Protein AF-A0A956EN79-F1 (afdb_monomer)

Secondary structure (DSSP, 8-state):
-----PPPPP-----------------------------------------------TT--SSEEEEES-EEHHHHGGGTTSEEEEEEEEEEEESS--TTTTGGGTT--EEEEEEEES-TT----GGGTT--EEEEEEEE-

Solvent-accessible surface area (backbone atoms only — not comparable to full-atom values): 9224 Å² total; per-residue (Å²): 139,88,84,88,82,85,88,83,85,90,84,88,84,81,89,83,90,81,80,88,88,86,85,82,87,86,87,89,87,83,88,87,86,89,80,90,79,81,90,78,94,73,82,92,69,83,77,73,75,77,75,77,70,62,79,77,58,76,53,68,60,94,62,75,35,74,45,80,47,74,41,41,59,80,58,38,64,81,33,64,94,44,38,33,29,32,32,56,28,41,40,41,47,66,38,75,47,49,72,75,66,35,49,36,35,34,33,20,29,38,31,39,26,38,38,41,31,54,36,85,55,58,79,64,64,66,36,47,69,34,52,76,45,57,79,35,78,44,83,45,123

Mean predicted aligned error: 17.69 Å

Structure (mmCIF, N/CA/C/O backbone):
data_AF-A0A956EN79-F1
#
_entry.id   AF-A0A956EN79-F1
#
loop_
_atom_site.group_PDB
_atom_site.id
_atom_site.type_symbol
_atom_site.label_atom_id
_atom_site.label_alt_id
_atom_site.label_comp_id
_atom_site.label_asym_id
_atom_site.label_entity_id
_atom_site.label_seq_id
_atom_site.pdbx_PDB_ins_code
_atom_site.Cartn_x
_atom_site.Cartn_y
_atom_site.Cartn_z
_atom_site.occupancy
_atom_site.B_iso_or_equiv
_atom_site.auth_seq_id
_atom_site.auth_comp_id
_atom_site.auth_asym_id
_atom_site.auth_atom_id
_atom_site.pdbx_PDB_model_num
ATOM 1 N N . MET A 1 1 ? -16.344 -35.963 21.270 1.00 49.09 1 MET A N 1
ATOM 2 C CA . MET A 1 1 ? -17.131 -36.437 20.112 1.00 49.09 1 MET A CA 1
ATOM 3 C C . MET A 1 1 ? -16.872 -35.473 18.971 1.00 49.09 1 MET A C 1
ATOM 5 O O . MET A 1 1 ? -17.147 -34.291 19.115 1.00 49.09 1 MET A O 1
ATOM 9 N N . ALA A 1 2 ? -16.197 -35.960 17.934 1.00 49.88 2 ALA A N 1
ATOM 10 C CA . ALA A 1 2 ? -15.753 -35.193 16.778 1.00 49.88 2 ALA A CA 1
ATOM 11 C C . ALA A 1 2 ? -16.899 -35.011 15.774 1.00 49.88 2 ALA A C 1
ATOM 13 O O . ALA A 1 2 ? -17.677 -35.938 15.569 1.00 49.88 2 ALA A O 1
ATOM 14 N N . SER A 1 3 ? -16.959 -33.859 15.107 1.00 63.12 3 SER A N 1
ATOM 15 C CA . SER A 1 3 ? -17.690 -33.723 13.846 1.00 63.12 3 SER A CA 1
ATOM 16 C C . SER A 1 3 ? -16.831 -32.933 12.867 1.00 63.12 3 SER A C 1
ATOM 18 O O . SER A 1 3 ? -16.805 -31.706 12.876 1.00 63.12 3 SER A O 1
ATOM 20 N N . ALA A 1 4 ? -16.087 -33.682 12.058 1.00 56.84 4 ALA A N 1
ATOM 21 C CA . ALA A 1 4 ? -15.346 -33.203 10.905 1.00 56.84 4 ALA A CA 1
ATOM 22 C C . ALA A 1 4 ? -16.305 -32.969 9.727 1.00 56.84 4 ALA A C 1
ATOM 24 O O . ALA A 1 4 ? -17.215 -33.769 9.500 1.00 56.84 4 ALA A O 1
ATOM 25 N N . ARG A 1 5 ? -16.072 -31.914 8.940 1.00 56.28 5 ARG A N 1
ATOM 26 C CA . ARG A 1 5 ? -16.606 -31.796 7.577 1.00 56.28 5 ARG A CA 1
ATOM 27 C C . ARG A 1 5 ? -15.455 -31.537 6.584 1.00 56.28 5 ARG A C 1
ATOM 29 O O . ARG A 1 5 ? -14.579 -30.739 6.908 1.00 56.28 5 ARG A O 1
ATOM 36 N N . PRO A 1 6 ? -15.435 -32.245 5.437 1.00 60.53 6 PRO A N 1
ATOM 37 C CA . PRO A 1 6 ? -14.332 -32.274 4.466 1.00 60.53 6 PRO A CA 1
ATOM 38 C C . PRO A 1 6 ? -14.321 -31.086 3.474 1.00 60.53 6 PRO A C 1
ATOM 40 O O . PRO A 1 6 ? -15.312 -30.357 3.390 1.00 60.53 6 PRO A O 1
ATOM 43 N N . PRO A 1 7 ? -13.218 -30.912 2.709 1.00 56.72 7 PRO A N 1
ATOM 44 C CA . PRO A 1 7 ? -13.029 -29.844 1.722 1.00 56.72 7 PRO A CA 1
ATOM 45 C C . PRO A 1 7 ? -13.752 -30.115 0.390 1.00 56.72 7 PRO A C 1
ATOM 47 O O . PRO A 1 7 ? -13.977 -31.266 0.016 1.00 56.72 7 PRO A O 1
ATOM 50 N N . LEU A 1 8 ? -14.064 -29.045 -0.350 1.00 62.16 8 LEU A N 1
ATOM 51 C CA . LEU A 1 8 ? -14.563 -29.100 -1.730 1.00 62.16 8 LEU A CA 1
ATOM 52 C C . LEU A 1 8 ? -13.436 -28.785 -2.740 1.00 62.16 8 LEU A C 1
ATOM 54 O O . LEU A 1 8 ? -12.619 -27.907 -2.458 1.00 62.16 8 LEU A O 1
ATOM 58 N N . PRO A 1 9 ? -13.384 -29.474 -3.900 1.00 50.06 9 PRO A N 1
ATOM 59 C CA . PRO A 1 9 ? -12.372 -29.276 -4.938 1.00 50.06 9 PRO A CA 1
ATOM 60 C C . PRO A 1 9 ? -12.737 -28.212 -5.994 1.00 50.06 9 PRO A C 1
ATOM 62 O O . PRO A 1 9 ? -13.888 -27.812 -6.154 1.00 50.06 9 PRO A O 1
ATOM 65 N N . ALA A 1 10 ? -11.690 -27.809 -6.718 1.00 52.88 10 ALA A N 1
ATOM 66 C CA . ALA A 1 10 ? -11.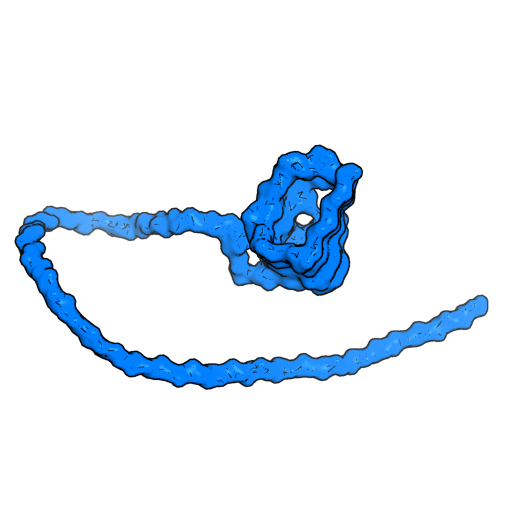583 -26.787 -7.757 1.00 52.88 10 ALA A CA 1
ATOM 67 C C . ALA A 1 10 ? -12.400 -27.025 -9.042 1.00 52.88 10 ALA A C 1
ATOM 69 O O . ALA A 1 10 ? -12.584 -28.164 -9.461 1.00 52.88 10 ALA A O 1
ATOM 70 N N . PHE A 1 11 ? -12.729 -25.934 -9.746 1.00 56.09 11 PHE A N 1
ATOM 71 C CA . PHE A 1 11 ? -12.910 -25.907 -11.201 1.00 56.09 11 PHE A CA 1
ATOM 72 C C . PHE A 1 11 ? -12.313 -24.610 -11.757 1.00 56.09 11 PHE A C 1
ATOM 74 O O . PHE A 1 11 ? -12.669 -23.518 -11.322 1.00 56.09 11 PHE A O 1
ATOM 81 N N . GLY A 1 12 ? -11.362 -24.749 -12.682 1.00 46.88 12 GLY A N 1
ATOM 82 C CA . GLY A 1 12 ? -10.72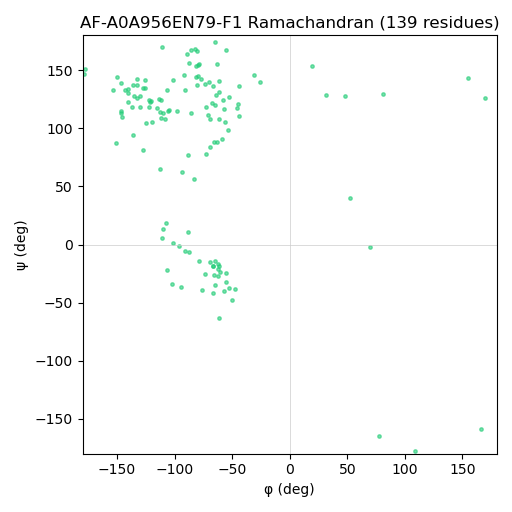3 -23.636 -13.373 1.00 46.88 12 GLY A CA 1
ATOM 83 C C . GLY A 1 12 ? -11.559 -23.083 -14.523 1.00 46.88 12 GLY A C 1
ATOM 84 O O . GLY A 1 12 ? -12.486 -23.731 -15.004 1.00 46.88 12 GLY A O 1
ATOM 85 N N . LEU A 1 13 ? -11.162 -21.909 -15.012 1.00 49.59 13 LEU A N 1
ATOM 86 C CA . LEU A 1 13 ? -11.478 -21.459 -16.360 1.00 49.59 13 LEU A CA 1
ATOM 87 C C . LEU A 1 13 ? -10.296 -20.678 -16.938 1.00 49.59 13 LEU A C 1
ATOM 89 O O . LEU A 1 13 ? -9.652 -19.869 -16.278 1.00 49.59 13 LEU A O 1
ATOM 93 N N . VAL A 1 14 ? -10.000 -21.058 -18.173 1.00 47.97 14 VAL A N 1
ATOM 94 C CA . VAL A 1 14 ? -8.843 -20.737 -19.001 1.00 47.97 14 VAL A CA 1
ATOM 95 C C . VAL A 1 14 ? -9.090 -19.442 -19.785 1.00 47.97 14 VAL A C 1
ATOM 97 O O . VAL A 1 14 ? -10.229 -19.067 -20.048 1.00 47.97 14 VAL A O 1
ATOM 100 N N . LEU A 1 15 ? -7.977 -18.803 -20.154 1.00 45.66 15 LEU A N 1
ATOM 101 C CA . LEU A 1 15 ? -7.788 -17.619 -20.992 1.00 45.66 15 LEU A CA 1
ATOM 102 C C . LEU A 1 15 ? -8.811 -17.400 -22.121 1.00 45.66 15 LEU A C 1
ATOM 104 O O . LEU A 1 15 ? -9.177 -18.320 -22.848 1.00 45.66 15 LEU A O 1
ATOM 108 N N . SER A 1 16 ? -9.095 -16.124 -22.394 1.00 42.75 16 SER A N 1
ATOM 109 C CA . SER A 1 16 ? -9.513 -15.657 -23.720 1.00 42.75 16 SER A CA 1
ATOM 110 C C . SER A 1 16 ? -8.590 -14.529 -24.190 1.00 42.75 16 SER A C 1
ATOM 112 O O . SER A 1 16 ? -8.671 -13.400 -23.718 1.00 42.75 16 SER A O 1
ATOM 114 N N . LEU A 1 17 ? -7.695 -14.873 -25.121 1.00 50.78 17 LEU A N 1
ATOM 115 C CA . LEU A 1 17 ? -6.975 -13.943 -25.992 1.00 50.78 17 LEU A CA 1
ATOM 116 C C . LEU A 1 17 ? -7.962 -13.391 -27.033 1.00 50.78 17 LEU A C 1
ATOM 118 O O . LEU A 1 17 ? -8.484 -14.151 -27.847 1.00 50.78 17 LEU A O 1
ATOM 122 N N . GLY A 1 18 ? -8.185 -12.076 -27.029 1.00 45.19 18 GLY A N 1
ATOM 123 C CA . GLY A 1 18 ? -8.918 -11.352 -28.069 1.00 45.19 18 GLY A CA 1
ATOM 124 C C . GLY A 1 18 ? -7.973 -10.440 -28.846 1.00 45.19 18 GLY A C 1
ATOM 125 O O . GLY A 1 18 ? -7.482 -9.452 -28.314 1.00 45.19 18 GLY A O 1
ATOM 126 N N . SER A 1 19 ? -7.697 -10.822 -30.090 1.00 42.62 19 SER A N 1
ATOM 127 C CA . SER A 1 19 ? -6.770 -10.191 -31.030 1.00 42.62 19 SER A CA 1
ATOM 128 C C . SER A 1 19 ? -7.367 -8.956 -31.725 1.00 42.62 19 SER A C 1
ATOM 130 O O . SER A 1 19 ? -8.549 -8.944 -32.048 1.00 42.62 19 SER A O 1
ATOM 132 N N . ALA A 1 20 ? -6.497 -7.970 -31.965 1.00 50.34 20 ALA A N 1
ATOM 133 C CA . ALA A 1 20 ? -6.447 -6.960 -33.031 1.00 50.34 20 ALA A CA 1
ATOM 134 C C . ALA A 1 20 ? -7.743 -6.411 -33.669 1.00 50.34 20 ALA A C 1
ATOM 136 O O . ALA A 1 20 ? -8.491 -7.126 -34.330 1.00 50.34 20 ALA A O 1
ATOM 137 N N . CYS A 1 21 ? -7.841 -5.075 -33.710 1.00 41.19 21 CYS A N 1
ATOM 138 C CA . CYS A 1 21 ? -8.404 -4.395 -34.874 1.00 41.19 21 CYS A CA 1
ATOM 139 C C . CYS A 1 21 ? -7.550 -3.185 -35.280 1.00 41.19 21 CYS A C 1
ATOM 141 O O . CYS A 1 21 ? -7.180 -2.337 -34.473 1.00 41.19 21 CYS A O 1
ATOM 143 N N . LYS A 1 22 ? -7.211 -3.198 -36.564 1.00 54.34 22 LYS A N 1
ATOM 144 C CA . LYS A 1 22 ? -6.369 -2.301 -37.351 1.00 54.34 22 LYS A CA 1
ATOM 145 C C . LYS A 1 22 ? -7.242 -1.204 -37.971 1.00 54.34 22 LYS A C 1
ATOM 147 O O . LYS A 1 22 ? -8.353 -1.510 -38.389 1.00 54.34 22 LYS A O 1
ATOM 152 N N . ALA A 1 23 ? -6.728 0.019 -38.112 1.00 46.25 23 ALA A N 1
ATOM 153 C CA . ALA A 1 23 ? -7.226 0.988 -39.093 1.00 46.25 23 ALA A CA 1
ATOM 154 C C . ALA A 1 23 ? -6.116 1.975 -39.496 1.00 46.25 23 ALA A C 1
ATOM 156 O O . ALA A 1 23 ? -5.364 2.464 -38.658 1.00 46.25 23 ALA A O 1
ATOM 157 N N . GLU A 1 24 ? -6.003 2.166 -40.807 1.00 41.03 24 GLU A N 1
ATOM 158 C CA . GLU A 1 24 ? -4.939 2.832 -41.563 1.00 41.03 24 GLU A CA 1
ATOM 159 C C . GLU A 1 24 ? -5.116 4.365 -41.671 1.00 41.03 24 GLU A C 1
ATOM 161 O O . GLU A 1 24 ? -6.168 4.911 -41.351 1.00 41.03 24 GLU A O 1
ATOM 166 N N . ALA A 1 25 ? -4.039 5.029 -42.116 1.00 53.91 25 ALA A N 1
ATOM 167 C CA . ALA A 1 25 ? -3.828 6.479 -42.273 1.00 53.91 25 ALA A CA 1
ATOM 168 C C . ALA A 1 25 ? -4.740 7.172 -43.320 1.00 53.91 25 ALA A C 1
ATOM 170 O O . ALA A 1 25 ? -5.448 6.481 -44.056 1.00 53.91 25 ALA A O 1
ATOM 171 N N . PRO A 1 26 ? -4.693 8.525 -43.451 1.00 55.47 26 PRO A N 1
ATOM 172 C CA . PRO A 1 26 ? -3.879 9.104 -44.545 1.00 55.47 26 PRO A CA 1
ATOM 173 C C . PRO A 1 26 ? -3.239 10.518 -44.333 1.00 55.47 26 PRO A C 1
ATOM 175 O O . PRO A 1 26 ? -3.825 11.400 -43.720 1.00 55.47 26 PRO A O 1
ATOM 178 N N . ILE A 1 27 ? -2.019 10.655 -44.892 1.00 55.91 27 ILE A N 1
ATOM 179 C CA . ILE A 1 27 ? -1.265 11.738 -45.605 1.00 55.91 27 ILE A CA 1
ATOM 180 C C . ILE A 1 27 ? -1.564 13.266 -45.562 1.00 55.91 27 ILE A C 1
ATOM 182 O O . ILE A 1 27 ? -2.703 13.712 -45.540 1.00 55.91 27 ILE A O 1
ATOM 186 N N . ASP A 1 28 ? -0.441 13.986 -45.806 1.00 41.94 28 ASP A N 1
ATOM 187 C CA . ASP A 1 28 ? -0.209 15.319 -46.430 1.00 41.94 28 ASP A CA 1
ATOM 188 C C . ASP A 1 28 ? -0.420 16.575 -45.563 1.00 41.94 28 ASP A C 1
ATOM 190 O O . ASP A 1 28 ? -1.454 16.745 -44.939 1.00 41.94 28 ASP A O 1
ATOM 194 N N . GLY A 1 29 ? 0.475 17.563 -45.458 1.00 43.53 29 GLY A N 1
ATOM 195 C CA . GLY A 1 29 ? 1.713 17.924 -46.153 1.00 43.53 29 GLY A CA 1
ATOM 196 C C . GLY A 1 29 ? 1.901 19.448 -45.982 1.00 43.53 29 GLY A C 1
ATOM 197 O O . GLY A 1 29 ? 0.906 20.164 -45.942 1.00 43.53 29 GLY A O 1
ATOM 198 N N . SER A 1 30 ? 3.131 19.957 -45.812 1.00 54.84 30 SER A N 1
ATOM 199 C CA . SER A 1 30 ? 3.608 21.247 -46.371 1.00 54.84 30 SER A CA 1
ATOM 200 C C . SER A 1 30 ? 4.970 21.662 -45.784 1.00 54.84 30 SER A C 1
ATOM 202 O O . SER A 1 30 ? 5.145 21.768 -44.573 1.00 54.84 30 SER A O 1
ATOM 204 N N . ALA A 1 31 ? 5.913 21.921 -46.695 1.00 53.19 31 ALA A N 1
ATOM 205 C CA . ALA A 1 31 ? 7.266 22.467 -46.527 1.00 53.19 31 ALA A CA 1
ATOM 206 C C . ALA A 1 31 ? 7.277 23.827 -45.780 1.00 53.19 31 ALA A C 1
ATOM 208 O O . ALA A 1 31 ? 6.239 24.468 -45.656 1.00 53.19 31 ALA A O 1
ATOM 209 N N . THR A 1 32 ? 8.374 24.415 -45.285 1.00 49.16 32 THR A N 1
ATOM 210 C CA . THR A 1 32 ? 9.713 24.729 -45.851 1.00 49.16 32 THR A CA 1
ATOM 211 C C . THR A 1 32 ? 10.476 25.387 -44.665 1.00 49.16 32 THR A C 1
ATOM 213 O O . THR A 1 32 ? 9.830 26.026 -43.844 1.00 49.16 32 THR A O 1
ATOM 216 N N . ALA A 1 33 ? 11.786 25.288 -44.425 1.00 47.84 33 ALA A N 1
ATOM 217 C CA . ALA A 1 33 ? 12.861 25.834 -45.243 1.00 47.84 33 ALA A CA 1
ATOM 218 C C . ALA A 1 33 ? 14.252 25.470 -44.684 1.00 47.84 33 ALA A C 1
ATOM 220 O O . ALA A 1 33 ? 14.456 25.304 -43.484 1.00 47.84 33 ALA A O 1
ATOM 221 N N . THR A 1 34 ? 15.192 25.391 -45.619 1.00 50.47 34 THR A N 1
ATOM 222 C CA . THR A 1 34 ? 16.625 25.123 -45.502 1.00 50.47 34 THR A CA 1
ATOM 223 C C . THR A 1 34 ? 17.403 26.266 -44.848 1.00 50.47 34 THR A C 1
ATOM 225 O O . THR A 1 34 ? 17.269 27.410 -45.275 1.00 50.47 34 THR A O 1
ATOM 228 N N . THR A 1 35 ? 18.364 25.935 -43.986 1.00 56.88 35 THR A N 1
ATOM 229 C CA . THR A 1 35 ? 19.645 26.659 -43.931 1.00 56.88 35 THR A CA 1
ATOM 230 C C . THR A 1 35 ? 20.765 25.698 -43.550 1.00 56.88 35 THR A C 1
ATOM 232 O O . THR A 1 35 ? 20.812 25.155 -42.451 1.00 56.88 35 THR A O 1
ATOM 235 N N . SER A 1 36 ? 21.665 25.464 -44.503 1.00 60.12 36 SER A N 1
ATOM 236 C CA . SER A 1 36 ? 22.929 24.761 -44.306 1.00 60.12 36 SER A CA 1
ATOM 237 C C . SER A 1 36 ? 23.912 25.653 -43.546 1.00 60.12 36 SER A C 1
ATOM 239 O O . SER A 1 36 ? 24.045 26.833 -43.867 1.00 60.12 36 SER A O 1
ATOM 241 N N . GLY A 1 37 ? 24.643 25.079 -42.592 1.00 47.50 37 GLY A N 1
ATOM 242 C CA . GLY A 1 37 ? 25.701 25.766 -41.855 1.00 47.50 37 GLY A CA 1
ATOM 243 C C . GLY A 1 37 ? 26.793 24.807 -41.387 1.00 47.50 37 GLY A C 1
ATOM 244 O O . GLY A 1 37 ? 26.713 24.297 -40.283 1.00 47.50 37 GLY A O 1
ATOM 245 N N . ALA A 1 38 ? 27.768 24.593 -42.275 1.00 48.69 38 ALA A N 1
ATOM 246 C CA . ALA A 1 38 ? 29.192 24.292 -42.070 1.00 48.69 38 ALA A CA 1
ATOM 247 C C . ALA A 1 38 ? 29.666 23.198 -41.080 1.00 48.69 38 ALA A C 1
ATOM 249 O O . ALA A 1 38 ? 29.416 23.213 -39.881 1.00 48.69 38 ALA A O 1
ATOM 250 N N . SER A 1 39 ? 30.505 22.317 -41.631 1.00 46.75 39 SER A N 1
ATOM 251 C CA . SER A 1 39 ? 31.330 21.299 -40.979 1.00 46.75 39 SER A CA 1
ATOM 252 C C . SER A 1 39 ? 32.360 21.870 -40.000 1.00 46.75 39 SER A C 1
ATOM 254 O O . SER A 1 39 ? 33.094 22.791 -40.352 1.00 46.75 39 SER A O 1
ATOM 256 N N . THR A 1 40 ? 32.561 21.190 -38.870 1.00 42.75 40 THR A N 1
ATOM 257 C CA . THR A 1 40 ? 33.879 21.100 -38.223 1.00 42.75 40 THR A CA 1
ATOM 258 C C . THR A 1 40 ? 34.131 19.674 -37.754 1.00 42.75 40 THR A C 1
ATOM 260 O O . THR A 1 40 ? 33.398 19.132 -36.931 1.00 42.75 40 THR A O 1
ATOM 263 N N . THR A 1 41 ? 35.181 19.086 -38.319 1.00 52.38 41 THR A N 1
ATOM 264 C CA . THR A 1 41 ? 35.839 17.849 -37.907 1.00 52.38 41 THR A CA 1
ATOM 265 C C . THR A 1 41 ? 36.216 17.912 -36.429 1.00 52.38 41 THR A C 1
ATOM 267 O O . THR A 1 41 ? 36.902 18.840 -36.007 1.00 52.38 41 THR A O 1
ATOM 270 N N . GLY A 1 42 ? 35.790 16.912 -35.665 1.00 49.44 42 GLY A N 1
ATOM 271 C CA . GLY A 1 42 ? 36.205 16.683 -34.289 1.00 49.44 42 GLY A CA 1
ATOM 272 C C . GLY A 1 42 ? 36.245 15.184 -34.043 1.00 49.44 42 GLY A C 1
ATOM 273 O O . GLY A 1 42 ? 35.215 14.522 -34.089 1.00 49.44 42 GLY A O 1
ATOM 274 N N . GLU A 1 43 ? 37.468 14.692 -33.899 1.00 45.59 43 GLU A N 1
ATOM 275 C CA . GLU A 1 43 ? 37.910 13.349 -33.539 1.00 45.59 43 GLU A CA 1
ATOM 276 C C . GLU A 1 43 ? 36.944 12.500 -32.705 1.00 45.59 43 GLU A C 1
ATOM 278 O O . GLU A 1 43 ? 36.334 12.946 -31.735 1.00 45.59 43 GLU A O 1
ATOM 283 N N . GLY A 1 44 ? 36.894 11.216 -33.064 1.00 52.41 44 GLY A N 1
ATOM 284 C CA . GLY A 1 44 ? 36.270 10.190 -32.255 1.00 52.41 44 GLY A CA 1
ATOM 285 C C . GLY A 1 44 ? 36.953 10.055 -30.897 1.00 52.41 44 GLY A C 1
ATOM 286 O O . GLY A 1 44 ? 38.165 9.902 -30.784 1.00 52.41 44 GLY A O 1
ATOM 287 N N . THR A 1 45 ? 36.140 10.036 -29.855 1.00 43.72 45 THR A N 1
ATOM 288 C CA . THR A 1 45 ? 36.397 9.248 -28.657 1.00 43.72 45 THR A CA 1
ATOM 289 C C . THR A 1 45 ? 35.050 8.688 -28.248 1.00 43.72 45 THR A C 1
ATOM 291 O O . THR A 1 45 ? 34.036 9.385 -28.269 1.00 43.72 45 THR A O 1
ATOM 294 N N . GLU A 1 46 ? 35.049 7.386 -28.010 1.00 51.47 46 GLU A N 1
ATOM 295 C CA . GLU A 1 46 ? 33.886 6.547 -27.795 1.00 51.47 46 GLU A CA 1
ATOM 296 C C . GLU A 1 46 ? 32.894 7.212 -26.841 1.00 51.47 46 GLU A C 1
ATOM 298 O O . GLU A 1 46 ? 33.206 7.560 -25.700 1.00 51.47 46 GLU A O 1
ATOM 303 N N . THR A 1 47 ? 31.681 7.408 -27.354 1.00 44.28 47 THR A N 1
ATOM 304 C CA . THR A 1 47 ? 30.510 7.818 -26.598 1.00 44.28 47 THR A CA 1
ATOM 305 C C . THR A 1 47 ? 30.263 6.772 -25.517 1.00 44.28 47 THR A C 1
ATOM 307 O O . THR A 1 47 ? 29.557 5.789 -25.727 1.00 44.28 47 THR A O 1
ATOM 310 N N . SER A 1 48 ? 30.849 6.981 -24.338 1.00 49.47 48 SER A N 1
ATOM 311 C CA . SER A 1 48 ? 30.289 6.448 -23.103 1.00 49.47 48 SER A CA 1
ATOM 312 C C . SER A 1 48 ? 28.876 6.993 -23.037 1.00 49.47 48 SER A C 1
ATOM 314 O O . SER A 1 48 ? 28.682 8.198 -22.862 1.00 49.47 48 SER A O 1
ATOM 316 N N . GLY A 1 49 ? 27.919 6.106 -23.321 1.00 47.69 49 GLY A N 1
ATOM 317 C CA . GLY A 1 49 ? 26.507 6.415 -23.412 1.00 47.69 49 GLY A CA 1
ATOM 318 C C . GLY A 1 49 ? 26.120 7.304 -22.249 1.00 47.69 49 GLY A C 1
ATOM 319 O O . GLY A 1 49 ? 26.127 6.883 -21.094 1.00 47.69 49 GLY A O 1
ATOM 320 N N . THR A 1 50 ? 25.816 8.556 -22.568 1.00 43.53 50 THR A N 1
ATOM 321 C CA . THR A 1 50 ? 25.107 9.452 -21.676 1.00 43.53 50 THR A CA 1
ATOM 322 C C . THR A 1 50 ? 23.737 8.814 -21.546 1.00 43.53 50 THR A C 1
ATOM 324 O O . THR A 1 50 ? 22.849 9.047 -22.366 1.00 43.53 50 THR A O 1
ATOM 327 N N . GLY A 1 51 ? 23.604 7.900 -20.581 1.00 52.19 51 GLY A N 1
ATOM 328 C CA . GLY A 1 51 ? 22.315 7.451 -20.104 1.00 52.19 51 GLY A CA 1
ATOM 329 C C . GLY A 1 51 ? 21.590 8.725 -19.739 1.00 52.19 51 GLY A C 1
ATOM 330 O O . GLY A 1 51 ? 21.876 9.344 -18.718 1.00 52.19 51 GLY A O 1
ATOM 331 N N . THR A 1 52 ? 20.742 9.179 -20.656 1.00 47.19 52 THR A N 1
ATOM 332 C CA . THR A 1 52 ? 19.806 10.259 -20.424 1.00 47.19 52 THR A CA 1
ATOM 333 C C . THR A 1 52 ? 18.840 9.623 -19.455 1.00 47.19 52 THR A C 1
ATOM 335 O O . THR A 1 52 ? 17.892 8.954 -19.858 1.00 47.19 52 THR A O 1
ATOM 338 N N . GLY A 1 53 ? 19.215 9.661 -18.177 1.00 47.09 53 GLY A N 1
ATOM 339 C CA . GLY A 1 53 ? 18.400 9.201 -17.081 1.00 47.09 53 GLY A CA 1
ATOM 340 C C . GLY A 1 53 ? 17.199 10.112 -17.094 1.00 47.09 53 GLY A C 1
ATOM 341 O O . GLY A 1 53 ? 17.218 11.172 -16.473 1.00 47.09 53 GLY A O 1
ATOM 342 N N . ALA A 1 54 ? 16.186 9.726 -17.870 1.00 49.97 54 ALA A N 1
ATOM 343 C CA . ALA A 1 54 ? 14.840 10.192 -17.646 1.00 49.97 54 ALA A CA 1
ATOM 344 C C . ALA A 1 54 ? 14.616 10.099 -16.132 1.00 49.97 54 ALA A C 1
ATOM 346 O O . ALA A 1 54 ? 15.075 9.112 -15.536 1.00 49.97 54 ALA A O 1
ATOM 347 N N . PRO A 1 55 ? 14.013 11.121 -15.499 1.00 49.62 55 PRO A N 1
ATOM 348 C CA . PRO A 1 55 ? 13.684 11.036 -14.085 1.00 49.62 55 PRO A CA 1
ATOM 349 C C . PRO A 1 55 ? 13.034 9.673 -13.869 1.00 49.62 55 PRO A C 1
ATOM 351 O O . PRO A 1 55 ? 12.057 9.354 -14.548 1.00 49.62 55 PRO A O 1
ATOM 354 N N . MET A 1 56 ? 13.665 8.822 -13.051 1.00 57.34 56 MET A N 1
ATOM 355 C CA . MET A 1 56 ? 13.101 7.514 -12.763 1.00 57.34 56 MET A CA 1
ATOM 356 C C . MET A 1 56 ? 11.770 7.796 -12.094 1.00 57.34 56 MET A C 1
ATOM 358 O O . MET A 1 56 ? 11.740 8.319 -10.982 1.00 57.34 56 MET A O 1
ATOM 362 N N . ASP A 1 57 ? 10.693 7.543 -12.827 1.00 67.00 57 ASP A N 1
ATOM 363 C CA . ASP A 1 57 ? 9.349 7.680 -12.310 1.00 67.00 57 ASP A CA 1
ATOM 364 C C . ASP A 1 57 ? 9.257 6.772 -11.072 1.00 67.00 57 ASP A C 1
ATOM 366 O O . ASP A 1 57 ? 9.455 5.558 -11.203 1.00 67.00 57 ASP A O 1
ATOM 370 N N . PRO A 1 58 ? 9.035 7.326 -9.863 1.00 71.00 58 PRO A N 1
ATOM 371 C CA . PRO A 1 58 ? 8.976 6.529 -8.640 1.00 71.00 58 PRO A CA 1
ATOM 372 C C . PRO A 1 58 ? 7.827 5.512 -8.673 1.00 71.00 58 PRO A C 1
ATOM 374 O O . PRO A 1 58 ? 7.849 4.539 -7.918 1.00 71.00 58 PRO A O 1
ATOM 377 N N . CYS A 1 59 ? 6.865 5.700 -9.581 1.00 82.12 59 CYS A N 1
ATOM 378 C CA . CYS A 1 59 ? 5.720 4.828 -9.794 1.00 82.12 59 CYS A CA 1
ATOM 379 C C . CYS A 1 59 ? 5.984 3.735 -10.841 1.00 82.12 59 CYS A C 1
ATOM 381 O O . CYS A 1 59 ? 5.148 2.847 -11.033 1.00 82.12 59 CYS A O 1
ATOM 383 N N . ALA A 1 60 ? 7.141 3.757 -11.517 1.00 82.38 60 ALA A N 1
ATOM 384 C CA . ALA A 1 60 ? 7.502 2.736 -12.489 1.00 82.38 60 ALA A CA 1
ATOM 385 C C . ALA A 1 60 ? 7.729 1.376 -11.814 1.00 82.38 60 ALA A C 1
ATOM 387 O O . ALA A 1 60 ? 8.371 1.230 -10.767 1.00 82.38 60 ALA A O 1
ATOM 388 N N . CYS A 1 61 ? 7.193 0.342 -12.448 1.00 83.31 61 CYS A N 1
ATOM 389 C CA . CYS A 1 61 ? 7.039 -0.958 -11.830 1.00 83.31 61 CYS A CA 1
ATOM 390 C C . CYS A 1 61 ? 7.209 -2.045 -12.897 1.00 83.31 61 CYS A C 1
ATOM 392 O O . CYS A 1 61 ? 6.440 -2.092 -13.852 1.00 83.31 61 CYS A O 1
ATOM 394 N N . ALA A 1 62 ? 8.265 -2.861 -12.775 1.00 83.88 62 ALA A N 1
ATOM 395 C CA . ALA A 1 62 ? 8.611 -3.870 -13.782 1.00 83.88 62 ALA A CA 1
ATOM 396 C C . ALA A 1 62 ? 7.687 -5.097 -13.720 1.00 83.88 62 ALA A C 1
ATOM 398 O O . ALA A 1 62 ? 7.271 -5.595 -14.760 1.00 83.88 62 ALA A O 1
ATOM 399 N N . ASP A 1 63 ? 7.319 -5.520 -12.507 1.00 89.19 63 ASP A N 1
ATOM 400 C CA . ASP A 1 63 ? 6.492 -6.702 -12.247 1.00 89.19 63 ASP A CA 1
ATOM 401 C C . ASP A 1 63 ? 5.297 -6.330 -11.352 1.00 89.19 63 ASP A C 1
ATOM 403 O O . ASP A 1 63 ? 5.368 -6.493 -10.131 1.00 89.19 63 ASP A O 1
ATOM 407 N N . PRO A 1 64 ? 4.215 -5.768 -11.924 1.00 91.44 64 PRO A N 1
ATOM 408 C CA . PRO A 1 64 ? 3.078 -5.277 -11.153 1.00 91.44 64 PRO A CA 1
ATOM 409 C C . PRO A 1 64 ? 2.364 -6.405 -10.403 1.00 91.44 64 PRO A C 1
ATOM 411 O O . PRO A 1 64 ? 1.961 -7.411 -10.988 1.00 91.44 64 PRO A O 1
ATOM 414 N N . VAL A 1 65 ? 2.160 -6.197 -9.104 1.00 94.81 65 VAL A N 1
ATOM 415 C CA . VAL A 1 65 ? 1.428 -7.095 -8.210 1.00 94.81 65 VAL A CA 1
ATOM 416 C C . VAL A 1 65 ? 0.076 -6.482 -7.868 1.00 94.81 65 VAL A C 1
ATOM 418 O O . VAL A 1 65 ? -0.015 -5.308 -7.501 1.00 94.81 65 VAL A O 1
ATOM 421 N N . VAL A 1 66 ? -0.965 -7.308 -7.965 1.00 95.38 66 VAL A N 1
ATOM 422 C CA . VAL A 1 66 ? -2.328 -6.984 -7.538 1.00 95.38 66 VAL A CA 1
ATOM 423 C C . VAL A 1 66 ? -2.665 -7.845 -6.330 1.00 95.38 66 VAL A C 1
ATOM 425 O O . VAL A 1 66 ? -2.577 -9.074 -6.397 1.00 95.38 66 VAL A O 1
ATOM 428 N N . HIS A 1 67 ? -3.047 -7.207 -5.229 1.00 95.69 67 HIS A N 1
ATOM 429 C CA . HIS A 1 67 ? -3.616 -7.902 -4.083 1.00 95.69 67 HIS A CA 1
ATOM 430 C C . HIS A 1 67 ? -5.137 -7.953 -4.212 1.00 95.69 67 HIS A C 1
ATOM 432 O O . HIS A 1 67 ? -5.757 -6.932 -4.484 1.00 95.69 67 HIS A O 1
ATOM 438 N N . VAL A 1 68 ? -5.731 -9.124 -3.985 1.00 95.56 68 VAL A N 1
ATOM 439 C CA . VAL A 1 68 ? -7.187 -9.297 -3.934 1.00 95.56 68 VAL A CA 1
ATOM 440 C C . VAL A 1 68 ? -7.575 -9.664 -2.509 1.00 95.56 68 VAL A C 1
ATOM 442 O O . VAL A 1 68 ? -7.076 -10.657 -1.972 1.00 95.56 68 VAL A O 1
ATOM 445 N N . GLY A 1 69 ? -8.489 -8.890 -1.931 1.00 94.50 69 GLY A N 1
ATOM 446 C CA . GLY A 1 69 ? -8.924 -9.029 -0.546 1.00 94.50 69 GLY A CA 1
ATOM 447 C C . GLY A 1 69 ? -8.439 -7.900 0.361 1.00 94.50 69 GLY A C 1
ATOM 448 O O . GLY A 1 69 ? -7.825 -6.926 -0.074 1.00 94.50 69 GLY A O 1
ATOM 449 N N . ASP A 1 70 ? -8.785 -8.026 1.638 1.00 94.69 70 ASP A N 1
ATOM 450 C CA . ASP A 1 70 ? -8.498 -7.007 2.641 1.00 94.69 70 ASP A CA 1
ATOM 451 C C . ASP A 1 70 ? -7.054 -7.117 3.133 1.00 94.69 70 ASP A C 1
ATOM 453 O O . ASP A 1 70 ? -6.558 -8.210 3.422 1.00 94.69 70 ASP A O 1
ATOM 457 N N . LEU A 1 71 ? -6.404 -5.963 3.267 1.00 93.81 71 LEU A N 1
ATOM 458 C CA . LEU A 1 71 ? -5.008 -5.841 3.651 1.00 93.81 71 LEU A CA 1
ATOM 459 C C . LEU A 1 71 ? -4.851 -4.841 4.796 1.00 93.81 71 LEU A C 1
ATOM 461 O O . LEU A 1 71 ? -5.308 -3.700 4.728 1.00 93.81 71 LEU A O 1
ATOM 465 N N . ASP A 1 72 ? -4.175 -5.264 5.854 1.00 92.38 72 ASP A N 1
ATOM 466 C CA . ASP A 1 72 ? -3.820 -4.439 7.001 1.00 92.38 72 ASP A CA 1
ATOM 467 C C . ASP A 1 72 ? -2.303 -4.183 7.059 1.00 92.38 72 ASP A C 1
ATOM 469 O O . ASP A 1 72 ? -1.514 -4.773 6.319 1.00 92.38 72 ASP A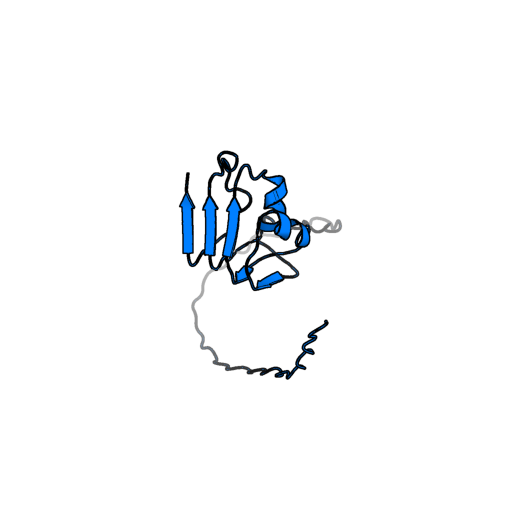 O 1
ATOM 473 N N . LEU A 1 73 ? -1.879 -3.278 7.947 1.00 88.06 73 LEU A N 1
ATOM 474 C CA . LEU A 1 73 ? -0.463 -2.928 8.138 1.00 88.06 73 LEU A CA 1
ATOM 475 C C . LEU A 1 73 ? 0.462 -4.151 8.335 1.00 88.06 73 LEU A C 1
ATOM 477 O O . LEU A 1 73 ? 1.489 -4.217 7.662 1.00 88.06 73 LEU A O 1
ATOM 481 N N . PRO A 1 74 ? 0.142 -5.134 9.202 1.00 89.12 74 PRO A N 1
ATOM 482 C CA . PRO A 1 74 ? 0.910 -6.376 9.302 1.00 89.12 74 PRO A CA 1
ATOM 483 C C . PRO A 1 74 ? 1.001 -7.151 7.982 1.00 89.12 74 PRO A C 1
ATOM 485 O O . PRO A 1 74 ? 2.063 -7.687 7.660 1.00 89.12 74 PRO A O 1
ATOM 488 N N . GLY A 1 75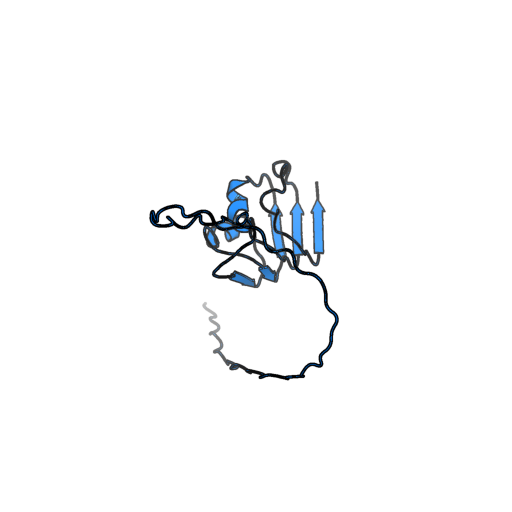 ? -0.089 -7.198 7.213 1.00 90.19 75 GLY A N 1
ATOM 489 C CA . GLY A 1 75 ? -0.140 -7.863 5.915 1.00 90.19 75 GLY A CA 1
ATOM 490 C C . GLY A 1 75 ? 0.745 -7.216 4.847 1.00 90.19 75 GLY A C 1
ATOM 491 O O . GLY A 1 75 ? 1.224 -7.918 3.955 1.00 90.19 75 GLY A O 1
ATOM 492 N N . LEU A 1 76 ? 1.040 -5.915 4.952 1.00 89.94 76 LEU A N 1
ATOM 493 C CA . LEU A 1 76 ? 1.924 -5.218 4.005 1.00 89.94 76 LEU A CA 1
ATOM 494 C C . LEU A 1 76 ? 3.352 -5.765 3.996 1.00 89.94 76 LEU A C 1
ATOM 496 O O . LEU A 1 76 ? 4.002 -5.725 2.954 1.00 89.94 76 LEU A O 1
ATOM 500 N N . ALA A 1 77 ? 3.822 -6.343 5.104 1.00 89.94 77 ALA A N 1
ATOM 501 C CA . ALA A 1 77 ? 5.156 -6.937 5.180 1.00 89.94 77 ALA A CA 1
ATOM 502 C C . ALA A 1 77 ? 5.361 -8.087 4.172 1.00 89.94 77 ALA A C 1
ATOM 504 O O . ALA A 1 77 ? 6.492 -8.367 3.780 1.00 89.94 77 ALA A O 1
ATOM 505 N N . ALA A 1 78 ? 4.281 -8.732 3.711 1.00 91.81 78 ALA A N 1
ATOM 506 C CA . ALA A 1 78 ? 4.347 -9.753 2.663 1.00 91.81 78 ALA A CA 1
ATOM 507 C C . ALA A 1 78 ? 4.698 -9.183 1.273 1.00 91.81 78 ALA A C 1
ATOM 509 O O . ALA A 1 78 ? 5.058 -9.944 0.376 1.00 91.81 78 ALA A O 1
ATOM 510 N N . TYR A 1 79 ? 4.603 -7.862 1.103 1.00 92.12 79 TYR A N 1
ATOM 511 C CA . TYR A 1 79 ? 4.863 -7.134 -0.140 1.00 92.12 79 TYR A CA 1
ATOM 512 C C . TYR A 1 79 ? 6.142 -6.290 -0.067 1.00 92.12 79 TYR A C 1
ATOM 514 O O . TYR A 1 79 ? 6.376 -5.445 -0.929 1.00 92.12 79 TYR A O 1
ATOM 522 N N . GLU A 1 80 ? 6.993 -6.509 0.937 1.00 90.31 80 GLU A N 1
ATOM 523 C CA . GLU A 1 80 ? 8.306 -5.865 1.015 1.00 90.31 80 GLU A CA 1
ATOM 524 C C . GLU A 1 80 ? 9.153 -6.183 -0.224 1.00 90.31 80 GLU A C 1
ATOM 526 O O . GLU A 1 80 ? 9.351 -7.342 -0.593 1.00 90.31 80 GLU A O 1
ATOM 531 N N . GLY A 1 81 ? 9.623 -5.132 -0.901 1.00 86.25 81 GLY A N 1
ATOM 532 C CA . GLY A 1 81 ? 10.328 -5.236 -2.183 1.00 86.25 81 GLY A CA 1
ATOM 533 C C . GLY A 1 81 ? 9.454 -5.653 -3.374 1.00 86.25 81 GLY A C 1
ATOM 534 O O . GLY A 1 81 ? 9.955 -5.697 -4.500 1.00 86.25 81 GLY A O 1
ATOM 535 N N . ALA A 1 82 ? 8.165 -5.927 -3.161 1.00 90.25 82 ALA A N 1
ATOM 536 C CA . ALA A 1 82 ? 7.226 -6.192 -4.234 1.00 90.25 82 ALA A CA 1
ATOM 537 C C . ALA A 1 82 ? 6.761 -4.886 -4.884 1.00 90.25 82 ALA A C 1
ATOM 539 O O . ALA A 1 82 ? 6.726 -3.808 -4.294 1.00 90.25 82 ALA A O 1
ATOM 540 N N . CYS A 1 83 ? 6.363 -5.009 -6.138 1.00 92.38 83 CYS A N 1
ATOM 541 C CA . CYS A 1 83 ? 5.841 -3.924 -6.944 1.00 92.38 83 CYS A CA 1
ATOM 542 C C . CYS A 1 83 ? 4.304 -3.923 -6.833 1.00 92.38 83 CYS A C 1
ATOM 544 O O . CYS A 1 83 ? 3.583 -4.174 -7.794 1.00 92.38 83 CYS A O 1
ATOM 546 N N . LEU A 1 84 ? 3.798 -3.717 -5.610 1.00 93.62 84 LEU A N 1
ATOM 547 C CA . LEU A 1 84 ? 2.362 -3.666 -5.323 1.00 93.62 84 LEU A CA 1
ATOM 548 C C . LEU A 1 84 ? 1.760 -2.397 -5.934 1.00 93.62 84 LEU A C 1
ATOM 550 O O . LEU A 1 84 ? 2.013 -1.292 -5.459 1.00 93.62 84 LEU A O 1
ATOM 554 N N . VAL A 1 85 ? 0.977 -2.566 -6.998 1.00 94.50 85 VAL A N 1
ATOM 555 C CA . VAL A 1 85 ? 0.387 -1.449 -7.756 1.00 94.50 85 VAL A CA 1
ATOM 556 C C . VAL A 1 85 ? -1.106 -1.291 -7.514 1.00 94.50 85 VAL A C 1
ATOM 558 O O . VAL A 1 85 ? -1.645 -0.205 -7.724 1.00 94.50 85 VAL A O 1
ATOM 561 N N . GLU A 1 86 ? -1.781 -2.350 -7.071 1.00 94.94 86 GLU A N 1
ATOM 562 C CA . GLU A 1 86 ? -3.228 -2.351 -6.895 1.00 94.94 86 GLU A CA 1
ATOM 563 C C . GLU A 1 86 ? -3.654 -3.231 -5.720 1.00 94.94 86 GLU A C 1
ATOM 565 O O . GLU A 1 86 ? -3.136 -4.334 -5.531 1.00 94.94 86 GLU A O 1
ATOM 570 N N . ILE A 1 87 ? -4.618 -2.735 -4.945 1.00 95.88 87 ILE A N 1
ATOM 571 C CA . ILE A 1 87 ? -5.324 -3.491 -3.908 1.00 95.88 87 ILE A CA 1
ATOM 572 C C . ILE A 1 87 ? -6.809 -3.497 -4.270 1.00 95.88 87 ILE A C 1
ATOM 574 O O . ILE A 1 87 ? -7.494 -2.486 -4.106 1.00 95.88 87 ILE A O 1
ATOM 578 N N . ASP A 1 88 ? -7.304 -4.635 -4.746 1.00 94.75 88 ASP A N 1
ATOM 579 C CA . ASP A 1 88 ? -8.724 -4.902 -4.982 1.00 94.75 88 ASP A CA 1
ATOM 580 C C . ASP A 1 88 ? -9.365 -5.457 -3.700 1.00 94.75 88 ASP A C 1
ATOM 582 O O . ASP A 1 88 ? -9.544 -6.662 -3.504 1.00 94.75 88 ASP A O 1
ATOM 586 N N . GLY A 1 89 ? -9.615 -4.543 -2.766 1.00 93.00 89 GLY A N 1
ATOM 587 C CA . GLY A 1 89 ? -10.153 -4.824 -1.440 1.00 93.00 89 GLY A CA 1
ATOM 588 C C . GLY A 1 89 ? -9.991 -3.626 -0.512 1.00 93.00 89 GLY A C 1
ATOM 589 O O . GLY A 1 89 ? -9.857 -2.488 -0.981 1.00 93.00 89 GLY A O 1
ATOM 590 N N . ILE A 1 90 ? -10.032 -3.861 0.801 1.00 94.06 90 ILE A N 1
ATOM 591 C CA . ILE A 1 90 ? -9.892 -2.801 1.806 1.00 94.06 90 ILE A CA 1
ATOM 592 C C . ILE A 1 90 ? -8.454 -2.749 2.329 1.00 94.06 90 ILE A C 1
ATOM 594 O O . ILE A 1 90 ? -8.011 -3.656 3.025 1.00 94.06 90 ILE A O 1
ATOM 598 N N . LEU A 1 91 ? -7.747 -1.650 2.066 1.00 92.69 91 LEU A N 1
ATOM 599 C CA . LEU A 1 91 ? -6.500 -1.292 2.735 1.00 92.69 91 LEU A CA 1
ATOM 600 C C . LEU A 1 91 ? -6.809 -0.532 4.031 1.00 92.69 91 LEU A C 1
ATOM 602 O O . LEU A 1 91 ? -7.293 0.601 3.992 1.00 92.69 91 LEU A O 1
ATOM 606 N N . THR A 1 92 ? -6.500 -1.141 5.175 1.00 92.62 92 THR A N 1
ATOM 607 C CA . THR A 1 92 ? -6.703 -0.546 6.503 1.00 92.62 92 THR A CA 1
ATOM 608 C C . THR A 1 92 ? -5.379 -0.097 7.121 1.00 92.62 92 THR A C 1
ATOM 610 O O . THR A 1 92 ? -4.537 -0.915 7.497 1.00 92.62 92 THR A O 1
ATOM 613 N N . ILE A 1 93 ? -5.226 1.213 7.307 1.00 89.06 93 ILE A N 1
ATOM 614 C CA . ILE A 1 93 ? -4.111 1.852 8.010 1.00 89.06 93 ILE A CA 1
ATOM 615 C C . ILE A 1 93 ? -4.649 2.376 9.346 1.00 89.06 93 ILE A C 1
ATOM 617 O O . ILE A 1 93 ? -5.434 3.323 9.389 1.00 89.06 93 ILE A O 1
ATOM 621 N N . LYS A 1 94 ? -4.259 1.723 10.446 1.00 86.38 94 LYS A N 1
ATOM 622 C CA . LYS A 1 94 ? -4.704 2.053 11.808 1.00 86.38 94 LYS A CA 1
ATOM 623 C C . LYS A 1 94 ? -3.532 2.283 12.750 1.00 86.38 94 LYS A C 1
ATOM 625 O O . LYS A 1 94 ? -2.560 1.531 12.719 1.00 86.38 94 LYS A O 1
ATOM 630 N N . GLY A 1 95 ? -3.664 3.264 13.641 1.00 81.25 95 GLY A N 1
ATOM 631 C CA . GLY A 1 95 ? -2.661 3.551 14.667 1.00 81.25 95 GLY A CA 1
ATOM 632 C C . GLY A 1 95 ? -1.441 4.3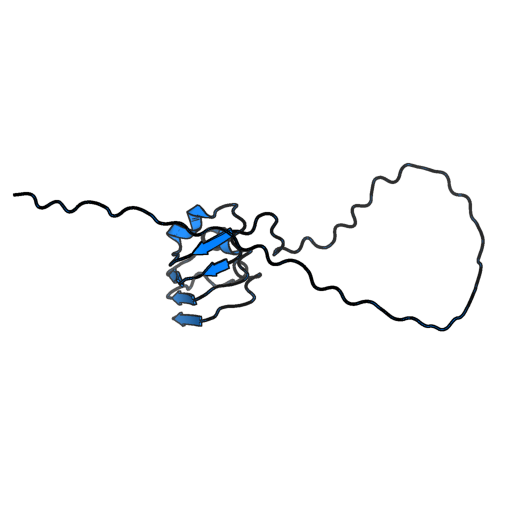11 14.136 1.00 81.25 95 GLY A C 1
ATOM 633 O O . GLY A 1 95 ? -1.441 4.869 13.042 1.00 81.25 95 GLY A O 1
ATOM 634 N N . ALA A 1 96 ? -0.359 4.341 14.917 1.00 68.62 96 ALA A N 1
ATOM 635 C CA . ALA A 1 96 ? 0.883 5.016 14.538 1.00 68.62 96 ALA A CA 1
ATOM 636 C C . ALA A 1 96 ? 1.646 4.244 13.439 1.00 68.62 96 ALA A C 1
ATOM 638 O O . ALA A 1 96 ? 2.629 3.555 13.714 1.00 68.62 96 ALA A O 1
ATOM 639 N N . ALA A 1 97 ? 1.191 4.362 12.191 1.00 76.94 97 ALA A N 1
ATOM 640 C CA . ALA A 1 97 ? 1.897 3.840 11.030 1.00 76.94 97 ALA A CA 1
ATOM 641 C C . ALA A 1 97 ? 3.197 4.629 10.813 1.00 76.94 97 ALA A C 1
ATOM 643 O O . ALA A 1 97 ? 3.176 5.852 10.663 1.00 76.94 97 ALA A O 1
ATOM 644 N N . SER A 1 98 ? 4.336 3.935 10.819 1.00 81.88 98 SER A N 1
ATOM 645 C CA . SER A 1 98 ? 5.615 4.540 10.451 1.00 81.88 98 SER A CA 1
ATOM 646 C C . SER A 1 98 ? 5.760 4.573 8.924 1.00 81.88 98 SER A C 1
ATOM 648 O O . SER A 1 98 ? 5.226 3.694 8.244 1.00 81.88 98 SER A O 1
ATOM 650 N N . PRO A 1 99 ? 6.535 5.516 8.361 1.00 79.94 99 PRO A N 1
ATOM 651 C CA . PRO A 1 99 ? 6.808 5.543 6.922 1.00 79.94 99 PRO A CA 1
ATOM 652 C C . PRO A 1 99 ? 7.409 4.230 6.402 1.00 79.94 99 PRO A C 1
ATOM 654 O O . PRO A 1 99 ? 7.130 3.825 5.279 1.00 79.94 99 PRO A O 1
ATOM 657 N N . ALA A 1 100 ? 8.194 3.538 7.236 1.00 83.31 100 ALA A N 1
ATOM 658 C CA . ALA A 1 100 ? 8.777 2.242 6.905 1.00 83.31 100 ALA A CA 1
ATOM 659 C C . ALA A 1 100 ? 7.711 1.145 6.753 1.00 83.31 100 ALA A C 1
ATOM 661 O O . ALA A 1 100 ? 7.773 0.379 5.804 1.00 83.31 100 ALA A O 1
ATOM 662 N N . ALA A 1 101 ? 6.696 1.106 7.624 1.00 85.31 101 ALA A N 1
ATOM 663 C CA . ALA A 1 101 ? 5.610 0.124 7.526 1.00 85.31 101 ALA A CA 1
ATOM 664 C C . ALA A 1 101 ? 4.731 0.317 6.275 1.00 85.31 101 ALA A C 1
ATOM 666 O O . ALA A 1 101 ? 4.011 -0.590 5.867 1.00 85.31 101 ALA A O 1
ATOM 667 N N . LEU A 1 102 ? 4.790 1.503 5.672 1.00 87.31 102 LEU A N 1
ATOM 668 C CA . LEU A 1 102 ? 4.059 1.863 4.462 1.00 87.31 102 LEU A CA 1
ATOM 669 C C . LEU A 1 102 ? 4.942 1.823 3.212 1.00 87.31 102 LEU A C 1
ATOM 671 O O . LEU A 1 102 ? 4.455 2.112 2.123 1.00 87.31 102 LEU A O 1
ATOM 675 N N . ALA A 1 103 ? 6.223 1.462 3.338 1.00 88.06 103 ALA A N 1
ATOM 676 C CA . ALA A 1 103 ? 7.140 1.376 2.207 1.00 88.06 103 ALA A CA 1
ATOM 677 C C . ALA A 1 103 ? 6.618 0.500 1.047 1.00 88.06 103 ALA A C 1
ATOM 679 O O . ALA A 1 103 ? 6.778 0.919 -0.102 1.00 88.06 103 ALA A O 1
ATOM 680 N N . PRO A 1 104 ? 5.912 -0.627 1.289 1.00 90.75 104 PRO A N 1
ATOM 681 C CA . PRO A 1 104 ? 5.315 -1.424 0.213 1.00 90.75 104 PRO A CA 1
ATOM 682 C C . PRO A 1 104 ? 4.260 -0.684 -0.623 1.00 90.75 104 PRO A C 1
ATOM 684 O O . PRO A 1 104 ? 3.958 -1.097 -1.739 1.00 90.75 104 PRO A O 1
ATOM 687 N N . LEU A 1 105 ? 3.701 0.417 -0.109 1.00 90.50 105 LEU A N 1
ATOM 688 C CA . LEU A 1 105 ? 2.678 1.209 -0.792 1.00 90.50 105 LEU A CA 1
ATOM 689 C C . LEU A 1 105 ? 3.250 2.285 -1.717 1.00 90.50 105 LEU A C 1
ATOM 691 O O . LEU A 1 105 ? 2.483 2.894 -2.457 1.00 90.50 105 LEU A O 1
ATOM 695 N N . GLN A 1 106 ? 4.572 2.499 -1.732 1.00 90.50 106 GLN A N 1
ATOM 696 C CA . GLN A 1 106 ? 5.207 3.584 -2.497 1.00 90.50 106 GLN A CA 1
ATOM 697 C C . GLN A 1 106 ? 4.866 3.572 -3.990 1.00 90.50 106 GLN A C 1
ATOM 699 O O . GLN A 1 106 ? 4.939 4.611 -4.637 1.00 90.50 106 GLN A O 1
ATOM 704 N N . ARG A 1 107 ? 4.493 2.408 -4.531 1.00 91.50 107 ARG A N 1
ATOM 705 C CA . ARG A 1 107 ? 4.122 2.213 -5.939 1.00 91.50 107 ARG A CA 1
ATOM 706 C C . ARG A 1 107 ? 2.639 1.900 -6.134 1.00 91.50 107 ARG A C 1
ATOM 708 O O . ARG A 1 107 ? 2.227 1.603 -7.254 1.00 91.50 107 ARG A O 1
ATOM 715 N N . LEU A 1 108 ? 1.846 1.954 -5.064 1.00 92.31 108 LEU A N 1
ATOM 716 C CA . LEU A 1 108 ? 0.413 1.712 -5.115 1.00 92.31 108 LEU A CA 1
ATOM 717 C C . LEU A 1 108 ? -0.229 2.812 -5.954 1.00 92.31 108 LEU A C 1
ATOM 719 O O . LEU A 1 108 ? -0.136 3.983 -5.603 1.00 92.31 108 LEU A O 1
ATOM 723 N N . ARG A 1 109 ? -0.895 2.426 -7.042 1.00 93.12 109 ARG A N 1
ATOM 724 C CA . ARG A 1 109 ? -1.604 3.342 -7.944 1.00 93.12 109 ARG A CA 1
ATOM 725 C C . ARG A 1 109 ? -3.102 3.319 -7.720 1.00 93.12 109 ARG A C 1
ATOM 727 O O . ARG A 1 109 ? -3.754 4.352 -7.862 1.00 93.12 109 ARG A O 1
ATOM 734 N N . ARG A 1 110 ? -3.646 2.156 -7.357 1.00 92.62 110 ARG A N 1
ATOM 735 C CA . ARG A 1 110 ? -5.082 1.971 -7.149 1.00 92.62 110 ARG A CA 1
ATOM 736 C C . ARG A 1 110 ? -5.398 1.248 -5.852 1.00 92.62 110 ARG A C 1
ATOM 738 O O . ARG A 1 110 ? -4.789 0.231 -5.530 1.00 92.62 110 ARG A O 1
ATOM 745 N N . ALA A 1 111 ? -6.405 1.744 -5.147 1.00 93.19 111 ALA A N 1
ATOM 746 C CA . ALA A 1 111 ? -7.011 1.067 -4.010 1.00 93.19 111 ALA A CA 1
ATOM 747 C C . ALA A 1 111 ? -8.530 0.968 -4.199 1.00 93.19 111 ALA A C 1
ATOM 749 O O . ALA A 1 111 ? -9.197 1.951 -4.528 1.00 93.19 111 ALA A O 1
ATOM 750 N N . GLY A 1 112 ? -9.107 -0.203 -3.941 1.00 92.88 112 GLY A N 1
ATOM 751 C 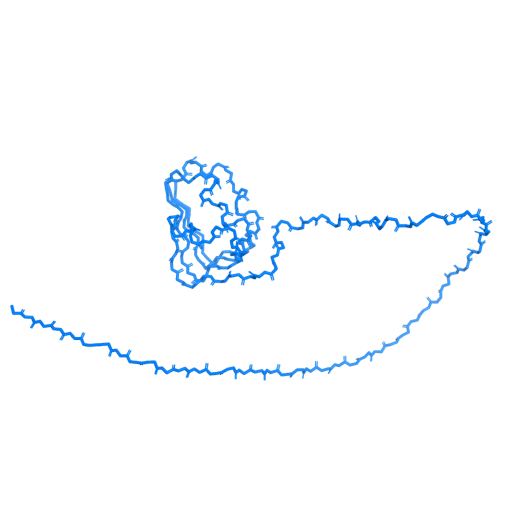CA . GLY A 1 112 ? -10.557 -0.360 -3.860 1.00 92.88 112 GLY A CA 1
ATOM 752 C C . GLY A 1 112 ? -11.105 0.512 -2.732 1.00 92.88 112 GLY A C 1
ATOM 753 O O . GLY A 1 112 ? -11.823 1.486 -2.957 1.00 92.88 112 GLY A O 1
ATOM 754 N N . TRP A 1 113 ? -10.700 0.232 -1.500 1.00 93.94 113 TRP A N 1
ATOM 755 C CA . TRP A 1 113 ? -11.069 1.051 -0.353 1.00 93.94 113 TRP A CA 1
ATOM 756 C C . TRP A 1 113 ? -9.844 1.344 0.502 1.00 93.94 113 TRP A C 1
ATOM 758 O O . TRP A 1 113 ? -9.157 0.430 0.933 1.00 93.94 113 TRP A O 1
ATOM 768 N N . LEU A 1 114 ? -9.582 2.621 0.765 1.00 91.56 114 LEU A N 1
ATOM 769 C CA . LEU A 1 114 ? -8.564 3.074 1.702 1.00 91.56 114 LEU A CA 1
ATOM 770 C C . LEU A 1 114 ? -9.226 3.575 2.993 1.00 91.56 114 LEU A C 1
ATOM 772 O O . LEU A 1 114 ? -9.967 4.562 2.978 1.00 91.56 114 LEU A O 1
ATOM 776 N N . GLU A 1 115 ? -8.971 2.896 4.109 1.00 92.38 115 GLU A N 1
ATOM 777 C CA . GLU A 1 115 ? -9.393 3.298 5.453 1.00 92.38 115 GLU A CA 1
ATOM 778 C C . GLU A 1 115 ? -8.167 3.728 6.261 1.00 92.38 115 GLU A C 1
ATOM 780 O O . GLU A 1 115 ? -7.321 2.905 6.600 1.00 92.38 115 GLU A O 1
ATOM 785 N N . ILE A 1 116 ? -8.082 5.015 6.593 1.00 88.69 116 ILE A N 1
ATOM 786 C CA . ILE A 1 116 ? -7.050 5.579 7.465 1.00 88.69 116 ILE A CA 1
ATOM 787 C C . ILE A 1 116 ? -7.738 6.044 8.746 1.00 88.69 116 ILE A C 1
ATOM 789 O O . ILE A 1 116 ? -8.561 6.964 8.721 1.00 88.69 116 ILE A O 1
ATOM 793 N N . ALA A 1 117 ? -7.419 5.407 9.869 1.00 87.44 117 ALA A N 1
ATOM 794 C CA . ALA A 1 117 ? -8.015 5.721 11.163 1.00 87.44 117 ALA A CA 1
ATOM 795 C C . ALA A 1 117 ? -6.954 5.844 12.264 1.00 87.44 117 ALA A C 1
ATOM 797 O O . ALA A 1 117 ? -5.982 5.090 12.284 1.00 87.44 117 ALA A O 1
ATOM 798 N N . GLU A 1 118 ? -7.136 6.789 13.191 1.00 83.44 118 GLU A N 1
ATOM 799 C CA . GLU A 1 118 ? -6.319 6.917 14.413 1.00 83.44 118 GLU A CA 1
ATOM 800 C C . GLU A 1 118 ? -4.807 6.962 14.118 1.00 83.44 118 GLU A C 1
ATOM 802 O O . GLU A 1 118 ? -4.001 6.329 14.800 1.00 83.44 118 GLU A O 1
ATOM 807 N N . SER A 1 119 ? -4.417 7.666 13.050 1.00 74.62 119 SER A N 1
ATOM 808 C CA . SER A 1 119 ? -3.055 7.635 12.504 1.00 74.62 119 SER A CA 1
ATOM 809 C C . SER A 1 119 ? -2.315 8.970 12.662 1.00 74.62 119 SER A C 1
ATOM 811 O O . SER A 1 119 ? -1.965 9.593 11.662 1.00 74.62 119 SER A O 1
ATOM 813 N N . PRO A 1 120 ? -2.012 9.429 13.897 1.00 68.31 120 PRO A N 1
ATOM 814 C CA . PRO A 1 120 ? -1.325 10.705 14.117 1.00 68.31 120 PRO A CA 1
ATOM 815 C C . PRO A 1 120 ? 0.121 10.706 13.593 1.00 68.31 120 PRO A C 1
ATOM 817 O O . PRO A 1 120 ? 0.702 11.767 13.394 1.00 68.31 120 PRO A O 1
ATOM 820 N N . GLY A 1 121 ? 0.706 9.521 13.373 1.00 64.44 121 GLY A N 1
ATOM 821 C CA . GLY A 1 121 ? 2.035 9.351 12.775 1.00 64.44 1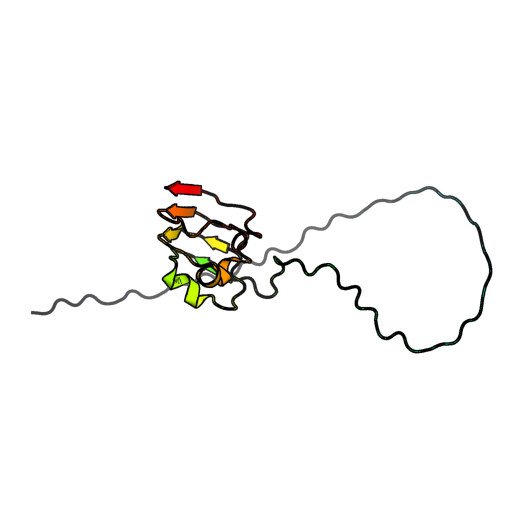21 GLY A CA 1
ATOM 822 C C . GLY A 1 121 ? 2.058 9.506 11.252 1.00 64.44 121 GLY A C 1
ATOM 823 O O . GLY A 1 121 ? 3.130 9.700 10.681 1.00 64.44 121 GLY A O 1
ATOM 824 N N . LEU A 1 122 ? 0.891 9.485 10.601 1.00 70.06 122 LEU A N 1
ATOM 825 C CA . LEU A 1 122 ? 0.746 9.670 9.160 1.00 70.06 122 LEU A CA 1
ATOM 826 C C . LEU A 1 122 ? 0.734 11.166 8.809 1.00 70.06 122 LEU A C 1
ATOM 828 O O . LEU A 1 122 ? -0.218 11.691 8.240 1.00 70.06 122 LEU A O 1
ATOM 832 N N . VAL A 1 123 ? 1.786 11.875 9.218 1.00 69.19 123 VAL A N 1
ATOM 833 C CA . VAL A 1 123 ? 1.966 13.307 8.920 1.00 69.19 123 VAL A CA 1
ATOM 834 C C . VAL A 1 123 ? 2.351 13.505 7.452 1.00 69.19 123 VAL A C 1
ATOM 836 O O . VAL A 1 123 ? 2.080 14.553 6.872 1.00 69.19 123 VAL A O 1
ATOM 839 N N . ASP A 1 124 ? 2.962 12.481 6.857 1.00 70.06 124 AS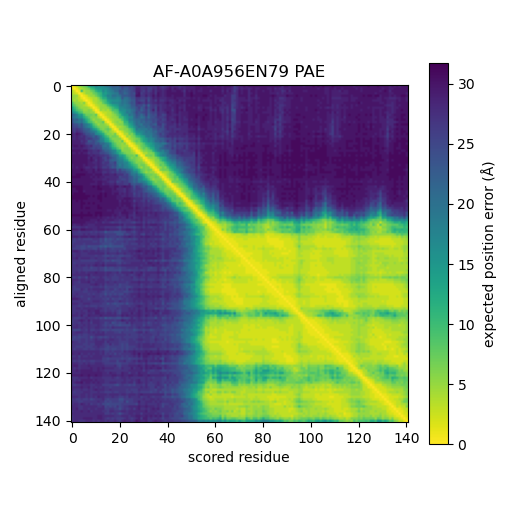P A N 1
ATOM 840 C CA . ASP A 1 124 ? 3.420 12.472 5.478 1.00 70.06 124 ASP A CA 1
ATOM 841 C C . ASP A 1 124 ? 2.743 11.342 4.692 1.00 70.06 124 ASP A C 1
ATOM 843 O O . ASP A 1 124 ? 2.816 10.167 5.061 1.00 70.06 124 ASP A O 1
ATOM 847 N N . ALA A 1 125 ? 2.084 11.720 3.597 1.00 72.50 125 ALA A N 1
ATOM 848 C CA . ALA A 1 125 ? 1.478 10.803 2.640 1.00 72.50 125 ALA A CA 1
ATOM 849 C C . ALA A 1 125 ? 2.463 10.378 1.535 1.00 72.50 125 ALA A C 1
ATOM 851 O O . ALA A 1 125 ? 2.043 9.746 0.570 1.00 72.50 125 ALA A O 1
ATOM 852 N N . ALA A 1 126 ? 3.761 10.681 1.664 1.00 79.62 126 ALA A N 1
ATOM 853 C CA . ALA A 1 126 ? 4.805 10.251 0.733 1.00 79.62 126 ALA A CA 1
ATOM 854 C C . ALA A 1 126 ? 4.757 8.754 0.361 1.00 79.62 126 ALA A C 1
ATOM 856 O O . ALA A 1 126 ? 4.939 8.450 -0.820 1.00 79.62 126 ALA A O 1
ATOM 857 N N . PRO A 1 127 ? 4.447 7.809 1.276 1.00 81.38 127 PRO A N 1
ATOM 858 C CA . PRO A 1 127 ? 4.298 6.401 0.907 1.00 81.38 127 PRO A CA 1
ATOM 859 C C . PRO A 1 127 ? 3.118 6.115 -0.031 1.00 81.38 127 PRO A C 1
ATOM 861 O O . PRO A 1 127 ? 3.057 5.037 -0.594 1.00 81.38 127 PRO A O 1
ATOM 864 N N . LEU A 1 128 ? 2.187 7.054 -0.201 1.00 85.50 128 LEU A N 1
ATOM 865 C CA . LEU A 1 128 ? 1.059 6.990 -1.133 1.00 85.50 128 LEU A CA 1
ATOM 866 C C . LEU A 1 128 ? 1.256 7.946 -2.323 1.00 85.50 128 LEU A C 1
ATOM 868 O O . LEU A 1 128 ? 0.292 8.291 -2.999 1.00 85.50 128 LEU A O 1
ATOM 872 N N . GLY A 1 129 ? 2.486 8.402 -2.587 1.00 85.81 129 GLY A N 1
ATOM 873 C CA . GLY A 1 129 ? 2.770 9.418 -3.609 1.00 85.81 129 GLY A CA 1
ATOM 874 C C . GLY A 1 129 ? 2.407 9.012 -5.043 1.00 85.81 129 GLY A C 1
ATOM 875 O O . GLY A 1 129 ? 2.201 9.883 -5.882 1.00 85.81 129 GLY A O 1
ATOM 876 N N . CYS A 1 130 ? 2.295 7.710 -5.307 1.00 90.62 130 CYS A N 1
ATOM 877 C CA . CYS A 1 130 ? 1.867 7.155 -6.591 1.00 90.62 130 CYS A CA 1
ATOM 878 C C . CYS A 1 130 ? 0.376 6.808 -6.653 1.00 90.62 130 CYS A C 1
ATOM 880 O O . CYS A 1 130 ? -0.082 6.337 -7.693 1.00 90.62 130 CYS A O 1
ATOM 882 N N . LEU A 1 131 ? -0.378 7.014 -5.567 1.00 89.94 131 LEU A N 1
ATOM 883 C CA . LEU A 1 131 ? -1.794 6.673 -5.508 1.00 89.94 131 LEU A CA 1
ATOM 884 C C . LEU A 1 131 ? -2.586 7.643 -6.386 1.00 89.94 131 LEU A C 1
ATOM 886 O O . LEU A 1 131 ? -2.719 8.825 -6.076 1.00 89.94 131 LEU A O 1
ATOM 890 N N . GLU A 1 132 ? -3.129 7.124 -7.479 1.00 91.06 132 GLU A N 1
ATOM 891 C CA . GLU A 1 132 ? -3.914 7.888 -8.449 1.00 91.06 132 GLU A CA 1
ATOM 892 C C . GLU A 1 132 ? -5.411 7.785 -8.154 1.00 91.06 132 GLU A C 1
ATOM 894 O O . GLU A 1 132 ? -6.150 8.755 -8.319 1.00 91.06 132 GLU A O 1
ATOM 899 N N . GLU A 1 133 ? -5.866 6.612 -7.705 1.00 90.56 133 GLU A N 1
ATOM 900 C CA . GLU A 1 133 ? -7.286 6.326 -7.531 1.00 90.56 133 GLU A CA 1
ATOM 901 C C . GLU A 1 133 ? -7.556 5.523 -6.256 1.00 90.56 133 GLU A C 1
ATOM 903 O O . GLU A 1 133 ? -6.916 4.509 -5.971 1.00 90.56 133 GLU A O 1
ATOM 908 N N . ALA A 1 134 ? -8.569 5.961 -5.508 1.00 90.25 134 ALA A N 1
ATOM 909 C CA . ALA A 1 134 ? -9.178 5.195 -4.434 1.00 90.25 134 ALA A CA 1
ATOM 910 C C . ALA A 1 134 ? -10.699 5.206 -4.623 1.00 90.25 134 ALA A C 1
ATOM 912 O O . ALA A 1 134 ? -11.308 6.277 -4.580 1.00 90.25 134 ALA A O 1
ATOM 913 N N . THR A 1 135 ? -11.329 4.040 -4.815 1.00 92.38 135 THR A N 1
ATOM 914 C CA . THR A 1 135 ? -12.790 3.994 -5.066 1.00 92.38 135 THR A CA 1
ATOM 915 C C . THR A 1 135 ? -13.568 4.492 -3.848 1.00 92.38 135 THR A C 1
ATOM 917 O O . THR A 1 135 ? -14.607 5.144 -3.973 1.00 92.38 135 THR A O 1
ATOM 920 N N . ARG A 1 136 ? -13.056 4.215 -2.645 1.00 90.25 136 ARG A N 1
ATOM 921 C CA . ARG A 1 136 ? -13.543 4.797 -1.393 1.00 90.25 136 ARG A CA 1
ATOM 922 C C . ARG A 1 136 ? -12.383 5.217 -0.510 1.00 90.25 136 ARG A C 1
ATOM 924 O O . ARG A 1 136 ? -11.441 4.457 -0.319 1.00 90.25 136 ARG A O 1
ATOM 931 N N . LEU A 1 137 ? -12.508 6.396 0.088 1.00 88.56 137 LEU A N 1
ATOM 932 C CA . LEU A 1 137 ? -11.574 6.915 1.077 1.00 88.56 137 LEU A CA 1
ATOM 933 C C . LEU A 1 137 ? -12.326 7.209 2.373 1.00 88.56 137 LEU A C 1
ATOM 935 O O . LEU A 1 137 ? -13.308 7.955 2.369 1.00 88.56 137 LEU A O 1
ATOM 939 N N . TYR A 1 138 ? -11.867 6.624 3.475 1.00 88.38 138 TYR A N 1
ATOM 940 C CA . TYR A 1 138 ? -12.387 6.893 4.808 1.00 88.38 138 TYR A CA 1
ATOM 941 C C . TYR A 1 138 ? -11.268 7.380 5.721 1.00 88.38 138 TYR A C 1
ATOM 943 O O . TYR A 1 138 ? -10.301 6.665 5.956 1.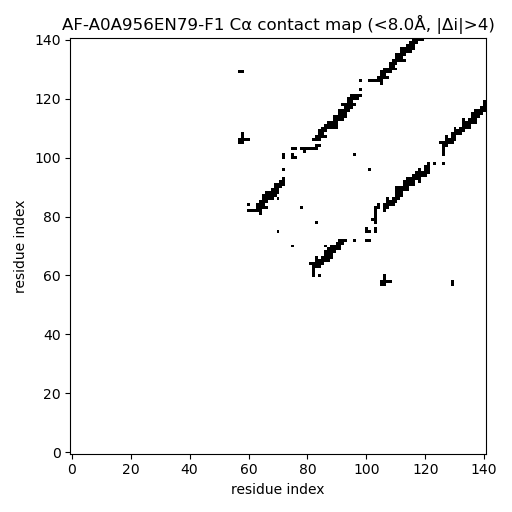00 88.38 138 TYR A O 1
ATOM 951 N N . LEU A 1 139 ? -11.413 8.605 6.224 1.00 84.56 139 LEU A N 1
ATOM 952 C CA . LEU A 1 139 ? -10.464 9.256 7.121 1.00 84.56 139 LEU A CA 1
ATOM 953 C C . LEU A 1 139 ? -11.146 9.473 8.472 1.00 84.56 139 LEU A C 1
ATOM 955 O O . LEU A 1 139 ? -12.142 10.198 8.558 1.00 84.56 139 LEU A O 1
ATOM 959 N N . ARG A 1 140 ? -10.615 8.848 9.524 1.00 80.31 140 ARG A N 1
ATOM 960 C CA . ARG A 1 140 ? -11.024 9.080 10.915 1.00 80.31 140 ARG A CA 1
ATOM 961 C C . ARG A 1 140 ? -9.831 9.545 11.735 1.00 80.31 140 ARG A C 1
ATOM 963 O O . ARG A 1 140 ? -8.820 8.854 11.803 1.00 80.31 140 ARG A O 1
ATOM 970 N N . ASN A 1 141 ? -9.977 10.713 12.347 1.00 65.31 141 ASN A N 1
ATOM 971 C CA . ASN A 1 141 ? -9.002 11.275 13.275 1.00 65.31 141 ASN A CA 1
ATOM 972 C C . ASN A 1 141 ? -9.391 10.911 14.706 1.00 65.31 141 ASN A C 1
ATOM 974 O O . ASN A 1 141 ? -10.600 11.056 15.009 1.00 65.31 141 ASN A O 1
#

Nearest PDB structures (foldseek):
  7stk-assembly1_A  TM=6.345E-01  e=1.202E-01  Mus musculus
  8vqe-assembly1_B  TM=5.467E-01  e=4.031E-01  Homo sapiens
  4r6f-assembly1_A  TM=4.765E-01  e=3.600E+00  synthetic construct

pLDDT: mean 72.27, std 19.29, range [41.03, 95.88]

Sequence (141 aa):
MASARPPLPAFGLVLSLGSACKAEAPIDGSATATTSGASTTGEGTETSGTGTGAPMDPCACADPVVHVGDLDLPGLAAYEGACLVEIDGILTIKGAASPAALAPLQRLRRAGWLEIAESPGLVDAAPLGCLEEATRLYLRN

Foldseek 3Di:
DDDDDDDDDDDDDDDDDDDDDDDDDDDDDDDDDDDDDDDDDDDDDDPPDPPPPDPPPLLDADDEDEAEEEAELVRLVVQVVHQHAYYNYEYAAAAADALVSLQSQQNHQEYAEYAHENHPNPPDPNSNVNHNDYVYYHYYD

Radius of gyration: 26.08 Å; Cα contacts (8 Å, |Δi|>4): 195; chains: 1; bounding box: 56×63×67 Å